Protein AF-A0A090WR82-F1 (afdb_monomer)

InterPro domains:
  IPR010496 3-keto-alpha-glucoside-1,2-lyase/3-keto-2-hydroxy-glucal hydratase domain [PF06439] (1-118)

Solvent-accessible surface area (backbone atoms only — not comparable to full-atom values): 6792 Å² total; per-residue (Å²): 89,77,51,76,49,74,52,59,90,82,40,77,52,66,51,55,52,93,82,31,40,35,36,28,39,34,67,40,53,93,48,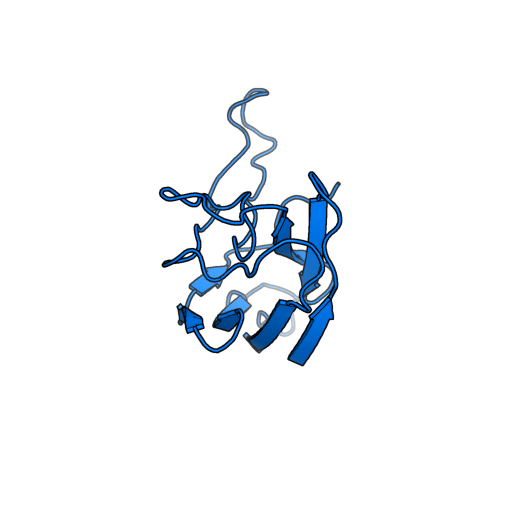83,85,60,42,21,81,24,46,59,0,33,38,34,27,70,43,86,90,44,59,94,92,61,25,68,42,85,46,40,46,27,77,53,73,54,61,63,60,79,80,43,79,40,39,39,43,40,45,73,45,75,57,40,60,50,98,86,67,50,79,77,41,61,25,28,40,49,31,32,25,33,64,89,39,76,30,44,61,68,42,72,38,91,63,60,25,63,78,136

Secondary structure (DSSP, 8-state):
-EEEEE--TT-EEEEEETTTEEEEEE--TT-SS--TTSTTPBPPEE-TTSPTTS-EE--B--SS--PPPTTSEEEEEEEEEPPEE-TTS-EEE-EEEEEEEETTEEEEEEEEE-SPPPP-

Sequence (120 aa):
MHIEFLLPKGSNSGIYFQSRYEIQIFDSYGKDDVAYSDCGGIYQRWDESKPKGEKGYEGISPRVNATLPLGEWQTYDVIFRAPKFDQNGNKIKNAMFEKVVLNGQIIHENKEVTGATREG

Structure (mmCIF, N/CA/C/O backbone):
data_AF-A0A090WR82-F1
#
_entry.id   AF-A0A090WR82-F1
#
loop_
_atom_site.group_PDB
_atom_site.id
_atom_site.type_symbol
_atom_site.label_atom_id
_atom_site.label_alt_id
_atom_site.label_comp_id
_atom_site.label_asym_id
_atom_site.label_entity_id
_atom_site.label_seq_id
_atom_site.pdbx_PDB_ins_code
_atom_site.Cartn_x
_atom_site.Cartn_y
_atom_site.Cartn_z
_atom_site.occupancy
_atom_site.B_iso_or_equiv
_atom_site.auth_seq_id
_atom_site.auth_comp_id
_atom_site.auth_asym_id
_atom_site.auth_atom_id
_atom_site.pdbx_PDB_model_num
ATOM 1 N N . MET A 1 1 ? -12.878 -0.970 -6.400 1.00 94.56 1 MET A N 1
ATOM 2 C CA . MET A 1 1 ? -12.421 0.337 -6.915 1.00 94.56 1 MET A CA 1
ATOM 3 C C . MET A 1 1 ? -11.350 0.069 -7.946 1.00 94.56 1 MET A C 1
ATOM 5 O O . MET A 1 1 ? -10.510 -0.778 -7.673 1.00 94.56 1 MET A O 1
ATOM 9 N N . HIS A 1 2 ? -11.421 0.742 -9.090 1.00 97.94 2 HIS A N 1
ATOM 10 C CA . HIS A 1 2 ? -10.416 0.671 -10.146 1.00 97.94 2 HIS A CA 1
ATOM 11 C C . HIS A 1 2 ? -9.727 2.036 -10.249 1.00 97.94 2 HIS A C 1
ATOM 13 O O . HIS A 1 2 ? -10.425 3.052 -10.223 1.00 97.94 2 HIS A O 1
ATOM 19 N N . ILE A 1 3 ? -8.395 2.062 -10.300 1.00 97.75 3 ILE A N 1
ATOM 20 C CA . ILE A 1 3 ? -7.592 3.285 -10.441 1.00 97.75 3 ILE A CA 1
ATOM 21 C C . ILE A 1 3 ? -6.535 3.063 -11.515 1.00 97.75 3 ILE A C 1
ATOM 23 O O . ILE A 1 3 ? -5.848 2.045 -11.487 1.00 97.75 3 ILE A O 1
ATOM 27 N N . GLU A 1 4 ? -6.343 4.058 -12.374 1.00 97.56 4 GLU A N 1
ATOM 28 C CA . GLU A 1 4 ? -5.214 4.127 -13.298 1.00 97.56 4 GLU A CA 1
ATOM 29 C C . GLU A 1 4 ? -4.341 5.337 -12.960 1.00 97.56 4 GLU A C 1
ATOM 31 O O . GLU A 1 4 ? -4.852 6.409 -12.624 1.00 97.56 4 GLU A O 1
ATOM 36 N N . PHE A 1 5 ? -3.021 5.172 -13.018 1.00 96.12 5 PHE A N 1
ATOM 37 C CA . PHE A 1 5 ? -2.075 6.247 -12.726 1.00 96.12 5 PHE A CA 1
ATOM 38 C C . PHE A 1 5 ? -0.784 6.119 -13.536 1.00 96.12 5 PHE A C 1
ATOM 40 O O . PHE A 1 5 ? -0.391 5.036 -13.960 1.00 96.12 5 PHE A O 1
ATOM 47 N N . LEU A 1 6 ? -0.111 7.251 -13.728 1.00 94.50 6 LEU A N 1
ATOM 48 C CA . LEU A 1 6 ? 1.191 7.354 -14.382 1.00 94.50 6 LEU A CA 1
ATOM 49 C C . LEU A 1 6 ? 2.238 7.801 -13.363 1.00 94.50 6 LEU A C 1
ATOM 51 O O . LEU A 1 6 ? 1.999 8.722 -12.582 1.00 94.50 6 LEU A O 1
ATOM 55 N N . LEU A 1 7 ? 3.405 7.162 -13.397 1.00 89.56 7 LEU A N 1
ATOM 56 C CA . LEU A 1 7 ? 4.521 7.435 -12.494 1.00 89.56 7 LEU A CA 1
ATOM 57 C C . LEU A 1 7 ? 5.687 8.107 -13.239 1.00 89.56 7 LEU A C 1
ATOM 59 O O . LEU A 1 7 ? 6.318 7.471 -14.088 1.00 89.56 7 LEU A O 1
ATOM 63 N N . PRO A 1 8 ? 6.026 9.368 -12.915 1.00 87.31 8 PRO A N 1
ATOM 64 C CA . PRO A 1 8 ? 7.343 9.932 -13.199 1.00 87.31 8 PRO A CA 1
ATOM 65 C C . PRO A 1 8 ? 8.431 9.301 -12.314 1.00 87.31 8 PRO A C 1
ATOM 67 O O . PRO A 1 8 ? 8.150 8.838 -11.205 1.00 87.31 8 PRO A O 1
ATOM 70 N N . LYS A 1 9 ? 9.691 9.362 -12.762 1.00 89.19 9 LYS A N 1
ATOM 71 C CA . LYS A 1 9 ? 10.851 8.831 -12.025 1.00 89.19 9 LYS A CA 1
ATOM 72 C C . LYS A 1 9 ? 10.940 9.397 -10.602 1.00 89.19 9 LYS A C 1
ATOM 74 O O . LYS A 1 9 ? 10.922 10.613 -10.427 1.00 89.19 9 LYS A O 1
ATOM 79 N N . GLY A 1 10 ? 11.111 8.521 -9.612 1.00 86.62 10 GLY A N 1
ATOM 80 C CA . GLY A 1 10 ? 11.292 8.885 -8.202 1.00 86.62 10 GLY A CA 1
ATOM 81 C C . GLY A 1 10 ? 10.056 9.469 -7.510 1.00 86.62 10 GLY A C 1
ATOM 82 O O . GLY A 1 10 ? 10.193 10.095 -6.460 1.00 86.62 10 GLY A O 1
ATOM 83 N N . SER A 1 11 ? 8.864 9.304 -8.088 1.00 90.31 11 SER A N 1
ATOM 84 C CA . SER A 1 11 ? 7.624 9.828 -7.503 1.00 90.31 11 SER A CA 1
ATOM 85 C C . SER A 1 11 ? 7.151 9.000 -6.305 1.00 90.31 11 SER A C 1
ATOM 87 O O . SER A 1 11 ? 7.360 7.789 -6.248 1.00 90.31 11 SER A O 1
ATOM 89 N N . ASN A 1 12 ? 6.466 9.668 -5.375 1.00 93.81 12 ASN A N 1
ATOM 90 C CA . ASN A 1 12 ? 5.801 9.076 -4.216 1.00 93.81 12 ASN A CA 1
ATOM 91 C C . ASN A 1 12 ? 4.390 9.668 -4.088 1.00 93.81 12 ASN A C 1
ATOM 93 O O . ASN A 1 12 ? 4.210 10.880 -4.225 1.00 93.81 12 ASN A O 1
ATOM 97 N N . SER A 1 13 ? 3.398 8.818 -3.855 1.00 95.12 13 SER A N 1
ATOM 98 C CA . SER A 1 13 ? 2.016 9.194 -3.577 1.00 95.12 13 SER A CA 1
ATOM 99 C C . SER A 1 13 ? 1.300 8.045 -2.858 1.00 95.12 13 SER A C 1
ATOM 101 O O . SER A 1 13 ? 1.887 7.011 -2.571 1.00 95.12 13 SER A O 1
ATOM 103 N N . GLY A 1 14 ? 0.003 8.172 -2.608 1.00 95.62 14 GLY A N 1
ATOM 104 C CA . GLY A 1 14 ? -0.765 7.112 -1.970 1.00 95.62 14 GLY A CA 1
ATOM 105 C C . GLY A 1 14 ? -2.254 7.244 -2.233 1.00 95.62 14 GLY A C 1
ATOM 106 O O . GLY A 1 14 ? -2.783 8.342 -2.413 1.00 95.62 14 GLY A O 1
ATOM 107 N N . ILE A 1 15 ? -2.943 6.107 -2.250 1.00 96.19 15 ILE A N 1
ATOM 108 C CA . ILE A 1 15 ? -4.402 6.045 -2.338 1.00 96.19 15 ILE A CA 1
ATOM 109 C C . ILE A 1 15 ? -4.943 5.729 -0.951 1.00 96.19 15 ILE A C 1
ATOM 111 O O . ILE A 1 15 ? -4.743 4.628 -0.438 1.00 96.19 15 ILE A O 1
ATOM 115 N N . TYR A 1 16 ? -5.671 6.680 -0.368 1.00 96.62 16 TYR A N 1
ATOM 116 C CA . TYR A 1 16 ? -6.271 6.525 0.952 1.00 96.62 16 TYR A CA 1
ATOM 117 C C . TYR A 1 16 ? -7.720 6.051 0.857 1.00 96.62 16 TYR A C 1
ATOM 119 O O . TYR A 1 16 ? -8.612 6.760 0.389 1.00 96.62 16 TYR A O 1
ATOM 127 N N . PHE A 1 17 ? -7.984 4.864 1.388 1.00 96.19 17 PHE A N 1
ATOM 128 C CA . PHE A 1 17 ? -9.333 4.338 1.542 1.00 96.19 17 PHE A CA 1
ATOM 129 C C . PHE A 1 17 ? -9.941 4.913 2.818 1.00 96.19 17 PHE A C 1
ATOM 131 O O . PHE A 1 17 ? -9.347 4.823 3.894 1.00 96.19 17 PHE A O 1
ATOM 138 N N . GLN A 1 18 ? -11.115 5.538 2.688 1.00 95.12 18 GLN A N 1
ATOM 139 C CA . GLN A 1 18 ? -11.795 6.256 3.776 1.00 95.12 18 GLN A 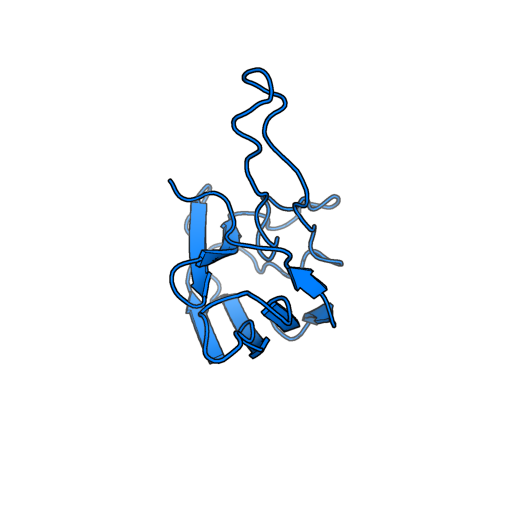CA 1
ATOM 140 C C . GLN A 1 18 ? -10.902 7.292 4.482 1.00 95.12 18 GLN A C 1
ATOM 142 O O . GLN A 1 18 ? -11.036 7.487 5.689 1.00 95.12 18 GLN A O 1
ATOM 147 N N . SER A 1 19 ? -9.973 7.909 3.742 1.00 93.69 19 SER A N 1
ATOM 148 C CA . SER A 1 19 ? -8.974 8.852 4.269 1.00 93.69 19 SER A CA 1
ATOM 149 C C . SER A 1 19 ? -8.110 8.283 5.398 1.00 93.69 19 SER A C 1
ATOM 151 O O . SER A 1 19 ? -7.645 9.040 6.233 1.00 93.69 19 SER A O 1
ATOM 153 N N . ARG A 1 20 ? -7.956 6.954 5.479 1.00 94.31 20 ARG A N 1
ATOM 154 C CA . ARG A 1 20 ? -7.320 6.289 6.628 1.00 94.31 20 ARG A CA 1
ATOM 155 C C . ARG A 1 20 ? -6.363 5.176 6.261 1.00 94.31 20 ARG A C 1
ATOM 157 O O . ARG A 1 20 ? -5.460 4.914 7.035 1.00 94.31 20 ARG A O 1
ATOM 164 N N . TYR A 1 21 ? -6.597 4.454 5.170 1.00 96.38 21 TYR A N 1
ATOM 165 C CA . TYR A 1 21 ? -5.820 3.257 4.847 1.00 96.38 21 TYR A CA 1
ATOM 166 C C . TYR A 1 21 ? -5.110 3.448 3.517 1.00 96.38 21 TYR A C 1
ATOM 168 O O . TYR A 1 21 ? -5.762 3.446 2.475 1.00 96.38 21 TYR A O 1
ATOM 176 N N . GLU A 1 22 ? -3.800 3.642 3.561 1.00 97.62 22 GLU A N 1
ATOM 177 C CA . GLU A 1 22 ? -2.987 3.934 2.385 1.00 97.62 22 GLU A CA 1
ATOM 178 C C . GLU A 1 22 ? -2.511 2.663 1.677 1.00 97.62 22 GLU A C 1
ATOM 180 O O . GLU A 1 22 ? -1.889 1.791 2.291 1.00 97.62 22 GLU A O 1
ATOM 185 N N . ILE A 1 23 ? -2.749 2.605 0.365 1.00 97.75 23 ILE A N 1
ATOM 186 C CA . ILE A 1 23 ? -1.946 1.805 -0.565 1.00 97.75 23 ILE A CA 1
ATOM 187 C C . ILE A 1 23 ? -0.953 2.744 -1.246 1.00 97.75 23 ILE A C 1
ATOM 189 O O . ILE A 1 23 ? -1.347 3.742 -1.851 1.00 97.75 23 ILE A O 1
ATOM 193 N N . GLN A 1 24 ? 0.325 2.407 -1.147 1.00 97.81 24 GLN A N 1
ATOM 194 C CA . GLN A 1 24 ? 1.440 3.219 -1.608 1.00 97.81 24 GLN A CA 1
ATOM 195 C C . GLN A 1 24 ? 1.541 3.247 -3.143 1.00 97.81 24 GLN A C 1
ATOM 197 O O . GLN A 1 24 ? 1.335 2.239 -3.827 1.00 97.81 24 GLN A O 1
ATOM 202 N N . ILE A 1 25 ? 1.900 4.410 -3.684 1.00 96.94 25 ILE A N 1
ATOM 203 C CA . ILE A 1 25 ? 2.281 4.626 -5.080 1.00 96.94 25 ILE A CA 1
ATOM 204 C C . ILE A 1 25 ? 3.733 5.098 -5.070 1.00 96.94 25 ILE A C 1
ATOM 206 O O . ILE A 1 25 ? 4.031 6.208 -4.639 1.00 96.94 25 ILE A O 1
ATOM 210 N N . PHE A 1 26 ? 4.645 4.270 -5.571 1.00 96.56 26 PHE A N 1
ATOM 211 C CA . PHE A 1 26 ? 6.066 4.602 -5.591 1.00 96.56 26 PHE A CA 1
ATOM 212 C C . PHE A 1 26 ? 6.730 4.118 -6.878 1.00 96.56 26 PHE A C 1
ATOM 214 O O . PHE A 1 26 ? 6.284 3.145 -7.487 1.00 96.56 26 PHE A O 1
ATOM 221 N N . ASP A 1 27 ? 7.805 4.785 -7.292 1.00 94.38 27 ASP A N 1
ATOM 222 C CA . ASP A 1 27 ? 8.676 4.285 -8.357 1.00 94.38 27 ASP A CA 1
ATOM 223 C C . ASP A 1 27 ? 9.476 3.074 -7.856 1.00 94.38 27 ASP A C 1
ATOM 225 O O . ASP A 1 27 ? 10.564 3.199 -7.292 1.00 94.38 27 ASP A O 1
ATOM 229 N N . SER A 1 28 ? 8.882 1.892 -8.016 1.00 95.69 28 SER A N 1
ATOM 230 C CA . SER A 1 28 ? 9.449 0.618 -7.568 1.00 95.69 28 SER A CA 1
ATOM 231 C C . SER A 1 28 ? 9.823 -0.308 -8.727 1.00 95.69 28 SER A C 1
ATOM 233 O O . SER A 1 28 ? 10.142 -1.466 -8.474 1.00 95.69 28 SER A O 1
ATOM 235 N N . TYR A 1 29 ? 9.785 0.140 -9.988 1.00 94.81 29 TYR A N 1
ATOM 236 C CA . TYR A 1 29 ? 10.079 -0.729 -11.135 1.00 94.81 29 TYR A CA 1
ATOM 237 C C . TYR A 1 29 ? 11.479 -1.361 -11.038 1.00 94.81 29 TYR A C 1
ATOM 239 O O . TYR A 1 29 ? 12.463 -0.684 -10.746 1.00 94.81 29 TYR A O 1
ATOM 247 N N . GLY A 1 30 ? 11.568 -2.672 -11.292 1.00 92.50 30 GLY A N 1
ATOM 248 C CA . GLY A 1 30 ? 12.834 -3.418 -11.281 1.00 92.50 30 GLY A CA 1
ATOM 249 C C . GLY A 1 30 ? 13.427 -3.684 -9.892 1.00 92.50 30 GLY A C 1
ATOM 250 O O . GLY A 1 30 ? 14.568 -4.127 -9.801 1.00 92.50 30 GLY A O 1
ATOM 251 N N . LYS A 1 31 ? 12.686 -3.411 -8.812 1.00 94.69 31 LYS A N 1
ATOM 252 C CA . LYS A 1 31 ? 13.104 -3.742 -7.446 1.00 94.69 31 LYS A CA 1
ATOM 253 C C . LYS A 1 31 ? 12.768 -5.194 -7.101 1.00 94.69 31 LYS A C 1
ATOM 255 O O . LYS A 1 31 ? 11.603 -5.578 -7.202 1.00 94.69 31 LYS A O 1
ATOM 260 N N . ASP A 1 32 ? 13.755 -5.952 -6.636 1.00 90.75 32 ASP A N 1
ATOM 261 C CA . ASP A 1 32 ? 13.567 -7.357 -6.249 1.00 90.75 32 ASP A CA 1
ATOM 262 C C . ASP A 1 32 ? 12.849 -7.484 -4.894 1.00 90.75 32 ASP A C 1
ATOM 264 O O . ASP A 1 32 ? 11.782 -8.090 -4.798 1.00 90.75 32 ASP A O 1
ATOM 268 N N . ASP A 1 33 ? 13.391 -6.838 -3.857 1.00 93.75 33 ASP A N 1
ATOM 269 C CA . ASP A 1 33 ? 12.848 -6.886 -2.497 1.00 93.75 33 ASP A CA 1
ATOM 270 C C . ASP A 1 33 ? 11.951 -5.675 -2.212 1.00 93.75 33 ASP A C 1
ATOM 272 O O . ASP A 1 33 ? 12.414 -4.568 -1.914 1.00 93.75 33 ASP A O 1
ATOM 276 N N . VAL A 1 34 ? 10.640 -5.888 -2.302 1.00 96.75 34 VAL A N 1
ATOM 277 C CA . VAL A 1 34 ? 9.621 -4.862 -2.047 1.00 96.75 34 VAL A CA 1
ATOM 278 C C . VAL A 1 34 ? 9.209 -4.794 -0.576 1.00 96.75 34 VAL A C 1
ATOM 280 O O . VAL A 1 34 ? 8.987 -5.798 0.101 1.00 96.75 34 VAL A O 1
ATOM 283 N N . ALA A 1 35 ? 9.079 -3.568 -0.082 1.00 97.38 35 ALA A N 1
ATOM 284 C CA . ALA A 1 35 ? 8.672 -3.220 1.268 1.00 97.38 35 ALA A CA 1
ATOM 285 C C . ALA A 1 35 ? 7.262 -2.605 1.289 1.00 97.38 35 ALA A C 1
ATOM 287 O O . ALA A 1 35 ? 6.667 -2.295 0.259 1.00 97.38 35 ALA A O 1
ATOM 288 N N . TYR A 1 36 ? 6.730 -2.350 2.485 1.00 96.62 36 TYR A N 1
ATOM 289 C CA . TYR A 1 36 ? 5.467 -1.621 2.667 1.00 96.62 36 TYR A CA 1
ATOM 290 C C . TYR A 1 36 ? 5.495 -0.181 2.114 1.00 96.62 36 TYR A C 1
ATOM 292 O O . TYR A 1 36 ? 4.446 0.437 1.955 1.00 96.62 36 TYR A O 1
ATOM 300 N N . SER A 1 37 ? 6.688 0.374 1.882 1.00 96.12 37 SER A N 1
ATOM 301 C CA . SER A 1 37 ? 6.911 1.709 1.319 1.00 96.12 37 SER A CA 1
ATOM 302 C C . SER A 1 37 ? 7.071 1.709 -0.204 1.00 96.12 37 SER A C 1
ATOM 304 O O . SER A 1 37 ? 7.265 2.772 -0.783 1.00 96.12 37 SER A O 1
ATOM 306 N N . ASP A 1 38 ? 7.044 0.540 -0.843 1.00 97.44 38 ASP A N 1
ATOM 307 C CA . ASP A 1 38 ? 7.090 0.401 -2.298 1.00 97.44 38 ASP A CA 1
ATOM 308 C C . ASP A 1 38 ? 5.683 0.368 -2.899 1.00 97.44 38 ASP A C 1
ATOM 310 O O . ASP A 1 38 ? 4.690 0.226 -2.182 1.00 97.44 38 ASP A O 1
ATOM 314 N N . CYS A 1 39 ? 5.597 0.487 -4.225 1.00 97.62 39 CYS A N 1
ATOM 315 C CA . CYS A 1 39 ? 4.334 0.477 -4.951 1.00 97.62 39 CYS A CA 1
ATOM 316 C C . CYS A 1 39 ? 3.496 -0.752 -4.580 1.00 97.62 39 CYS A C 1
ATOM 318 O O . CYS A 1 39 ? 3.932 -1.897 -4.710 1.00 97.62 39 CYS A O 1
ATOM 320 N N . GLY A 1 40 ? 2.286 -0.504 -4.094 1.00 97.62 40 GLY A N 1
ATOM 321 C CA . GLY A 1 40 ? 1.346 -1.5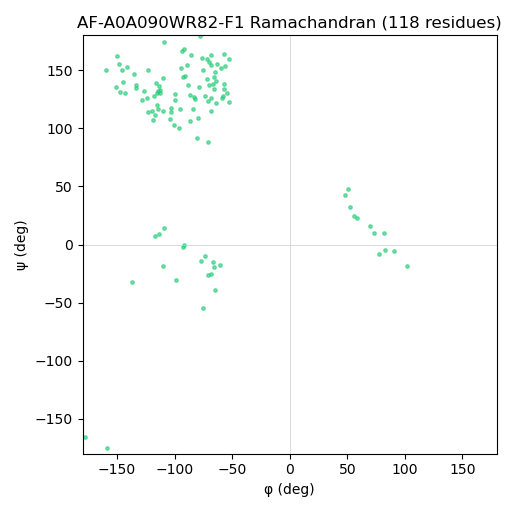38 -3.692 1.00 97.62 40 GLY A CA 1
ATOM 322 C C . GLY A 1 40 ? 1.465 -1.942 -2.231 1.00 97.62 40 GLY A C 1
ATOM 323 O O . GLY A 1 40 ? 0.631 -2.709 -1.762 1.00 97.62 40 GLY A O 1
ATOM 324 N N . GLY A 1 41 ? 2.446 -1.435 -1.484 1.00 98.06 41 GLY A N 1
ATOM 325 C CA . GLY A 1 41 ? 2.543 -1.643 -0.044 1.00 98.06 41 GLY A CA 1
ATOM 326 C C . GLY A 1 41 ? 1.370 -1.020 0.712 1.00 98.06 41 GLY A C 1
ATOM 327 O O . GLY A 1 41 ? 0.904 0.067 0.375 1.00 98.06 41 GLY A O 1
ATOM 328 N N . ILE A 1 42 ? 0.883 -1.713 1.743 1.00 97.94 42 ILE A N 1
ATOM 329 C CA . ILE A 1 42 ? -0.036 -1.113 2.716 1.00 97.94 42 ILE A CA 1
ATOM 330 C C . ILE A 1 42 ? 0.837 -0.400 3.743 1.00 97.94 42 ILE A C 1
ATOM 332 O O . ILE A 1 42 ? 1.637 -1.049 4.426 1.00 97.94 42 ILE A O 1
ATOM 336 N N . TYR A 1 43 ? 0.713 0.923 3.824 1.00 96.12 43 TYR A N 1
ATOM 337 C CA . TYR A 1 43 ? 1.666 1.730 4.577 1.00 96.12 43 TYR A CA 1
ATOM 338 C C . TYR A 1 43 ? 1.576 1.487 6.089 1.00 96.12 43 TYR A C 1
ATOM 340 O O . TYR A 1 43 ? 0.553 1.066 6.629 1.00 96.12 43 TYR A O 1
ATOM 348 N N . GLN A 1 44 ? 2.678 1.743 6.789 1.00 94.38 44 GLN A N 1
ATOM 349 C CA . GLN A 1 44 ? 2.777 1.485 8.223 1.00 94.38 44 GLN A CA 1
ATOM 350 C C . GLN A 1 44 ? 1.957 2.468 9.067 1.00 94.38 44 GLN A C 1
ATOM 352 O O . GLN A 1 44 ? 1.639 3.588 8.660 1.00 94.38 44 GLN A O 1
ATOM 357 N N . ARG A 1 45 ? 1.662 2.052 10.294 1.00 92.50 45 ARG A N 1
ATOM 358 C CA . ARG A 1 45 ? 1.037 2.858 11.346 1.00 92.50 45 ARG A CA 1
ATOM 359 C C . ARG A 1 45 ? 2.102 3.503 12.229 1.00 92.50 45 ARG A C 1
A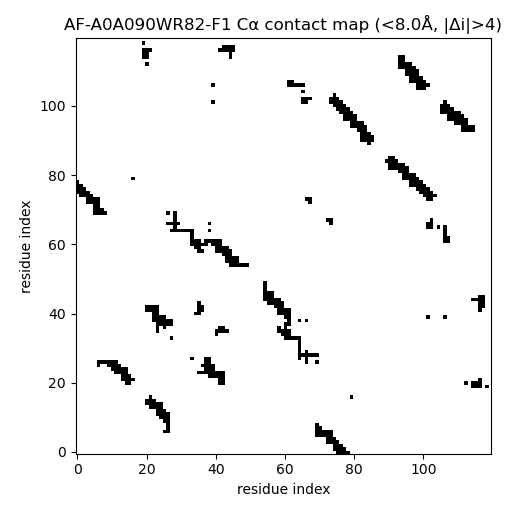TOM 361 O O . ARG A 1 45 ? 3.266 3.104 12.188 1.00 92.50 45 ARG A O 1
ATOM 368 N N . TRP A 1 46 ? 1.692 4.469 13.051 1.00 90.25 46 TRP A N 1
ATOM 369 C CA . TRP A 1 46 ? 2.545 5.098 14.060 1.00 90.25 46 TRP A CA 1
ATOM 370 C C . TRP A 1 46 ? 2.082 4.812 15.485 1.00 90.25 46 TRP A C 1
ATOM 372 O O . TRP A 1 46 ? 0.899 4.928 15.804 1.00 90.25 46 TRP A O 1
ATOM 382 N N . ASP A 1 47 ? 3.028 4.413 16.332 1.00 90.06 47 ASP A N 1
ATOM 383 C CA . ASP A 1 47 ? 2.876 4.356 17.781 1.00 90.06 47 ASP A CA 1
ATOM 384 C C . ASP A 1 47 ? 3.551 5.599 18.364 1.00 90.06 47 ASP A C 1
ATOM 386 O O . ASP A 1 47 ? 4.777 5.695 18.434 1.00 90.06 47 ASP A O 1
ATOM 390 N N . GLU A 1 48 ? 2.738 6.580 18.752 1.00 89.25 48 GLU A N 1
ATOM 391 C CA . GLU A 1 48 ? 3.222 7.851 19.299 1.00 89.25 48 GLU A CA 1
ATOM 392 C C . GLU A 1 48 ? 3.915 7.704 20.657 1.00 89.25 48 GLU A C 1
ATOM 394 O O . GLU A 1 48 ? 4.633 8.612 21.074 1.00 89.25 48 GLU A O 1
ATOM 399 N N . SER A 1 49 ? 3.747 6.563 21.334 1.00 92.25 49 SER A N 1
ATOM 400 C CA . SER A 1 49 ? 4.444 6.277 22.589 1.00 92.25 49 SER A CA 1
ATOM 401 C C . SER A 1 49 ? 5.907 5.865 22.385 1.00 92.25 49 SER A C 1
ATOM 403 O O . SER A 1 49 ? 6.681 5.853 23.345 1.00 92.25 49 SER A O 1
ATOM 405 N N . LYS A 1 50 ? 6.311 5.531 21.151 1.00 91.75 50 LYS A N 1
ATOM 406 C CA . LYS A 1 50 ? 7.664 5.057 20.834 1.00 91.75 50 LYS A CA 1
ATOM 407 C C . LYS A 1 50 ? 8.628 6.201 20.500 1.00 91.75 50 LYS A C 1
ATOM 409 O O . LYS A 1 50 ? 8.209 7.251 19.996 1.00 91.75 50 LYS A O 1
ATOM 414 N N . PRO A 1 51 ? 9.944 5.998 20.705 1.00 91.19 51 PRO A N 1
ATOM 415 C CA . PRO A 1 51 ? 10.967 6.936 20.261 1.00 91.19 51 PRO A CA 1
ATOM 416 C C . PRO A 1 51 ? 10.900 7.229 18.758 1.00 91.19 51 PRO A C 1
ATOM 418 O O . PRO A 1 51 ? 10.468 6.412 17.939 1.00 91.19 51 PRO A O 1
ATOM 421 N N . LYS A 1 52 ? 11.382 8.413 18.369 1.00 87.25 52 LYS A N 1
ATOM 422 C CA . LYS A 1 52 ? 11.534 8.779 16.956 1.00 87.25 52 LYS A CA 1
ATOM 423 C C . LYS A 1 52 ? 12.457 7.766 16.266 1.00 87.25 52 LYS A C 1
ATOM 425 O O . LYS A 1 52 ? 13.576 7.559 16.712 1.00 87.25 52 LYS A O 1
ATOM 430 N N . GLY A 1 53 ? 11.985 7.181 15.166 1.00 86.25 53 GLY A N 1
ATOM 431 C CA . GLY A 1 53 ? 12.677 6.104 14.445 1.00 86.25 53 GLY A CA 1
ATOM 432 C C . GLY A 1 53 ? 12.111 4.708 14.724 1.00 86.25 53 GLY A C 1
ATOM 433 O O . GLY A 1 53 ? 12.274 3.828 13.892 1.00 86.25 53 GLY A O 1
ATOM 434 N N . GLU A 1 54 ? 11.358 4.535 15.814 1.00 89.75 54 GLU A N 1
ATOM 435 C CA . GLU A 1 54 ? 10.762 3.250 16.226 1.00 89.75 54 GLU A CA 1
ATOM 436 C C . GLU A 1 54 ? 9.225 3.280 16.243 1.00 89.75 54 GLU A C 1
ATOM 438 O O . GLU A 1 54 ? 8.572 2.340 16.684 1.00 89.75 54 GLU A O 1
ATOM 443 N N . LYS A 1 55 ? 8.624 4.373 15.760 1.00 91.94 55 LYS A N 1
ATOM 444 C CA . LYS A 1 55 ? 7.164 4.548 15.736 1.00 91.94 55 LYS A CA 1
ATOM 445 C C . LYS A 1 55 ? 6.458 3.650 14.725 1.00 91.94 55 LYS A C 1
ATOM 447 O O . LYS A 1 55 ? 5.270 3.403 14.877 1.00 91.94 55 LYS A O 1
ATOM 452 N N . GLY A 1 56 ? 7.150 3.247 13.663 1.00 92.00 56 GLY A N 1
ATOM 453 C CA . GLY A 1 56 ? 6.570 2.515 12.541 1.00 92.00 56 GLY A CA 1
ATOM 454 C C . GLY A 1 56 ? 6.252 1.064 12.887 1.00 92.00 56 GLY A C 1
ATOM 455 O O . GLY A 1 56 ? 7.133 0.346 13.351 1.00 92.00 56 GLY A O 1
ATOM 456 N N . TYR A 1 57 ? 5.020 0.620 12.640 1.00 93.06 57 TYR A N 1
ATOM 457 C CA . TYR A 1 57 ? 4.643 -0.789 12.791 1.00 93.06 57 TYR A CA 1
ATOM 458 C C . TYR A 1 57 ? 3.526 -1.203 11.824 1.00 93.06 57 TYR A C 1
ATOM 460 O O . TYR A 1 57 ? 2.828 -0.358 11.261 1.00 93.06 57 TYR A O 1
ATOM 468 N N . GLU A 1 58 ? 3.362 -2.516 11.628 1.00 94.12 58 GLU A N 1
ATOM 469 C CA . GLU A 1 58 ? 2.282 -3.122 10.824 1.00 94.12 58 GLU A CA 1
ATOM 470 C C . GLU A 1 58 ? 2.204 -2.676 9.348 1.00 94.12 58 GLU A C 1
ATOM 472 O O . GLU A 1 58 ? 1.166 -2.822 8.707 1.00 94.12 58 GLU A O 1
ATOM 477 N N . GLY A 1 59 ? 3.303 -2.182 8.768 1.00 96.38 59 GLY A N 1
ATOM 478 C CA . GLY A 1 59 ? 3.405 -2.044 7.313 1.00 96.38 59 GLY A CA 1
ATOM 479 C C . GLY A 1 59 ? 3.425 -3.417 6.634 1.00 96.38 59 GLY A C 1
ATOM 480 O O . GLY A 1 59 ? 4.096 -4.333 7.113 1.00 96.38 59 GLY A O 1
ATOM 481 N N . ILE A 1 60 ? 2.713 -3.567 5.514 1.00 97.69 60 ILE A N 1
ATOM 482 C CA . ILE A 1 60 ? 2.602 -4.844 4.793 1.00 97.69 60 ILE A CA 1
ATOM 483 C C . ILE A 1 60 ? 3.156 -4.689 3.377 1.00 97.69 60 ILE A C 1
ATOM 485 O O . ILE A 1 60 ? 2.588 -3.975 2.548 1.00 97.69 60 ILE A O 1
ATOM 489 N N . SER A 1 61 ? 4.248 -5.396 3.090 1.00 97.94 61 SER A N 1
ATOM 490 C CA . SER A 1 61 ? 4.835 -5.467 1.749 1.00 97.94 61 SER A CA 1
ATOM 491 C C . SER A 1 61 ? 3.910 -6.183 0.758 1.00 97.94 61 SER A C 1
ATOM 493 O O . SER A 1 61 ? 3.245 -7.154 1.143 1.00 97.94 61 SER A O 1
ATOM 495 N N . PRO A 1 62 ? 3.869 -5.760 -0.518 1.00 97.75 62 PRO A N 1
ATOM 496 C CA . PRO A 1 62 ? 3.207 -6.533 -1.561 1.00 97.75 62 PRO A CA 1
ATOM 497 C C . PRO A 1 62 ? 3.940 -7.866 -1.762 1.00 97.75 62 PRO A C 1
ATOM 499 O O . PRO A 1 62 ? 5.152 -7.955 -1.579 1.00 97.75 62 PRO A O 1
ATOM 502 N N . ARG A 1 63 ? 3.210 -8.925 -2.133 1.00 96.94 63 ARG A N 1
ATOM 503 C CA . ARG A 1 63 ? 3.813 -10.266 -2.288 1.00 96.94 63 ARG A CA 1
ATOM 504 C C . ARG A 1 63 ? 4.790 -10.374 -3.465 1.00 96.94 63 ARG A C 1
ATOM 506 O O . ARG A 1 63 ? 5.63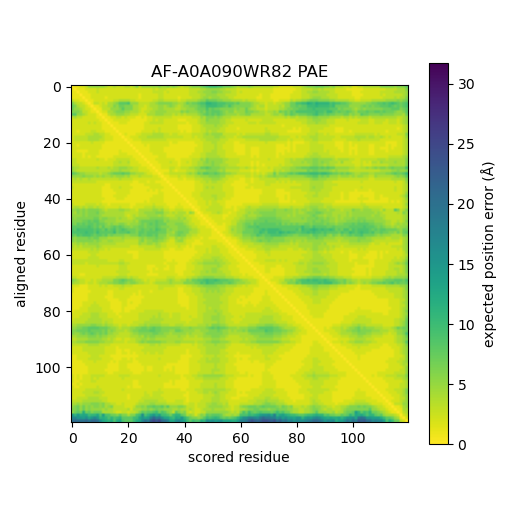2 -11.261 -3.473 1.00 96.94 63 ARG A O 1
ATOM 513 N N . VAL A 1 64 ? 4.608 -9.527 -4.474 1.00 96.44 64 VAL A N 1
ATOM 514 C CA . VAL A 1 64 ? 5.422 -9.439 -5.688 1.00 96.44 64 VAL A CA 1
ATOM 515 C C . VAL A 1 64 ? 5.487 -7.984 -6.122 1.00 96.44 64 VAL A C 1
ATOM 517 O O . VAL A 1 64 ? 4.537 -7.225 -5.907 1.00 96.44 64 VAL A O 1
ATOM 520 N N . ASN A 1 65 ? 6.583 -7.607 -6.771 1.00 97.56 65 ASN A N 1
ATOM 521 C CA . ASN A 1 65 ? 6.655 -6.351 -7.492 1.00 97.56 65 ASN A CA 1
ATOM 522 C C . ASN A 1 65 ? 5.966 -6.495 -8.852 1.00 97.56 65 ASN A C 1
ATOM 524 O O . ASN A 1 65 ? 6.476 -7.171 -9.743 1.00 97.56 65 ASN A O 1
ATOM 528 N N . ALA A 1 66 ? 4.807 -5.863 -9.005 1.00 97.31 66 ALA A N 1
ATOM 529 C CA . ALA A 1 66 ? 4.056 -5.858 -10.258 1.00 97.31 66 ALA A CA 1
ATOM 530 C C . ALA A 1 66 ? 4.082 -4.490 -10.960 1.00 97.31 66 ALA A C 1
ATOM 532 O O . ALA A 1 66 ? 3.281 -4.255 -11.859 1.00 97.31 66 ALA A O 1
ATOM 533 N N . THR A 1 67 ? 4.969 -3.581 -10.548 1.00 97.06 67 THR A N 1
ATOM 534 C CA . THR A 1 67 ? 5.098 -2.240 -11.140 1.00 97.06 67 THR A CA 1
ATOM 535 C C . THR A 1 67 ? 5.590 -2.354 -12.582 1.00 97.06 67 THR A C 1
ATOM 537 O O . THR A 1 67 ? 6.535 -3.095 -12.847 1.00 97.06 67 THR A O 1
ATOM 540 N N . LEU A 1 68 ? 4.971 -1.623 -13.509 1.00 96.75 68 LEU A N 1
ATOM 541 C CA . LEU A 1 68 ? 5.424 -1.516 -14.903 1.00 96.75 68 LEU A CA 1
ATOM 542 C C . LEU A 1 68 ? 6.487 -0.411 -15.067 1.00 96.75 68 LEU A C 1
ATOM 544 O O . LEU A 1 68 ? 6.604 0.436 -14.175 1.00 96.75 68 LEU A O 1
ATOM 548 N N . PRO A 1 69 ? 7.255 -0.390 -16.174 1.00 94.88 69 PRO A N 1
ATOM 549 C CA . PRO A 1 69 ? 8.228 0.663 -16.456 1.00 94.88 69 PRO A CA 1
ATOM 550 C C . PRO A 1 69 ? 7.660 2.090 -16.386 1.00 94.88 69 PRO A C 1
ATOM 552 O O . PRO A 1 69 ? 6.461 2.334 -16.528 1.00 94.88 69 PRO A O 1
ATOM 555 N N . LEU A 1 70 ? 8.557 3.065 -16.218 1.00 89.94 70 LEU A N 1
ATOM 556 C CA . LEU A 1 70 ? 8.204 4.486 -16.249 1.00 89.94 70 LEU A CA 1
ATOM 557 C C . LEU A 1 70 ? 7.525 4.871 -17.568 1.00 89.94 70 LEU A C 1
ATOM 559 O O . LEU A 1 70 ? 7.980 4.494 -18.646 1.00 89.94 70 LEU A O 1
ATOM 563 N N . GLY A 1 71 ? 6.476 5.690 -17.475 1.00 88.00 71 GLY A N 1
ATOM 564 C CA . GLY A 1 71 ? 5.691 6.120 -18.634 1.00 88.00 71 GLY A CA 1
ATOM 565 C C . GLY A 1 71 ? 4.613 5.126 -19.076 1.00 88.00 71 GLY A C 1
ATOM 566 O O . GLY A 1 71 ? 3.820 5.468 -19.951 1.00 88.00 71 GLY A O 1
ATOM 567 N N . GLU A 1 72 ? 4.531 3.946 -18.454 1.00 94.94 72 GLU A N 1
ATOM 568 C CA . GLU A 1 72 ? 3.399 3.037 -18.620 1.00 94.94 72 GLU A CA 1
ATOM 569 C C . GLU A 1 72 ? 2.316 3.303 -17.570 1.00 94.94 72 GLU A C 1
ATOM 571 O O . GLU A 1 72 ? 2.595 3.656 -16.417 1.00 94.94 72 GLU A O 1
ATOM 576 N N . TRP A 1 73 ? 1.061 3.133 -17.988 1.00 97.00 73 TRP A N 1
ATOM 577 C CA . TRP A 1 73 ? -0.084 3.213 -17.092 1.00 97.00 73 TRP A CA 1
ATOM 578 C C . TRP A 1 73 ? -0.074 2.038 -16.122 1.00 97.00 73 TRP A C 1
ATOM 580 O O . TRP A 1 73 ? -0.044 0.876 -16.520 1.00 97.00 73 TRP A O 1
ATOM 590 N N . GLN A 1 74 ? -0.130 2.364 -14.839 1.00 97.94 74 GLN A N 1
ATOM 591 C CA . GLN A 1 74 ? -0.299 1.416 -13.753 1.00 97.94 74 GLN A CA 1
ATOM 592 C C . GLN A 1 74 ? -1.788 1.297 -13.437 1.00 97.94 74 GLN A C 1
ATOM 594 O O . GLN A 1 74 ? -2.511 2.294 -13.466 1.00 97.94 74 GLN A O 1
ATOM 599 N N . THR A 1 75 ? -2.235 0.099 -13.078 1.00 98.44 75 THR A N 1
ATOM 600 C CA . THR A 1 75 ? -3.635 -0.184 -12.747 1.00 98.44 75 THR A CA 1
ATOM 601 C C . THR A 1 75 ? -3.744 -0.842 -11.379 1.00 98.44 75 THR A C 1
ATOM 603 O O . THR A 1 75 ? -3.034 -1.805 -11.084 1.00 98.44 75 THR A O 1
ATOM 606 N N . TYR A 1 76 ? -4.652 -0.337 -10.546 1.00 98.62 76 TYR A N 1
ATOM 607 C CA . TYR A 1 76 ? -5.071 -0.984 -9.309 1.00 98.62 76 TYR A CA 1
ATOM 608 C C . TYR A 1 76 ? -6.521 -1.436 -9.392 1.00 98.62 76 TYR A C 1
ATOM 610 O O . TYR A 1 76 ? -7.412 -0.618 -9.619 1.00 98.62 76 TYR A O 1
ATOM 618 N N . ASP A 1 77 ? -6.769 -2.694 -9.036 1.00 98.69 77 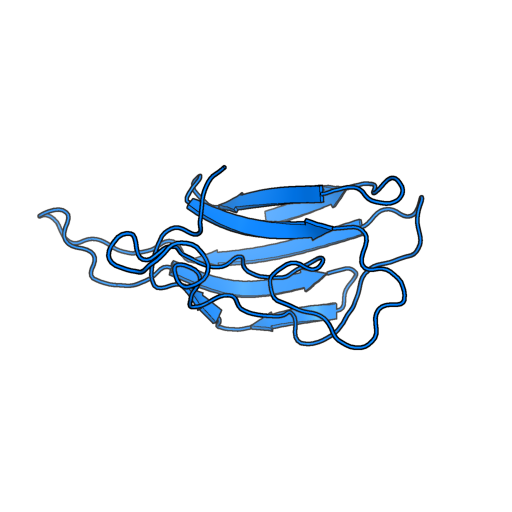ASP A N 1
ATOM 619 C CA . ASP A 1 77 ? -8.100 -3.187 -8.692 1.00 98.69 77 ASP A CA 1
ATOM 620 C C . ASP A 1 77 ? -8.142 -3.587 -7.222 1.00 98.69 77 ASP A C 1
ATOM 622 O O . ASP A 1 77 ? -7.445 -4.504 -6.778 1.00 98.69 77 ASP A O 1
ATOM 626 N N . VAL A 1 78 ? -8.979 -2.891 -6.453 1.00 98.69 78 VAL A N 1
ATOM 627 C CA . VAL A 1 78 ? -9.049 -3.053 -4.998 1.00 98.69 78 VAL A CA 1
ATOM 628 C C . VAL A 1 78 ? -10.452 -3.409 -4.535 1.00 98.69 78 VAL A C 1
ATOM 630 O O . VAL A 1 78 ? -11.417 -2.677 -4.786 1.00 98.69 78 VAL A O 1
ATOM 633 N N . ILE A 1 79 ? -10.542 -4.510 -3.792 1.00 98.56 79 ILE A N 1
ATOM 634 C CA . ILE A 1 79 ? -11.704 -4.907 -3.001 1.00 98.56 79 ILE A CA 1
ATOM 635 C C . ILE A 1 79 ? -11.379 -4.603 -1.540 1.00 98.56 79 ILE A C 1
ATOM 637 O O . ILE A 1 79 ? -10.537 -5.257 -0.920 1.00 98.56 79 ILE A O 1
ATOM 641 N N . PHE A 1 80 ? -12.034 -3.574 -1.009 1.00 98.44 80 PHE A N 1
ATOM 642 C CA . PHE A 1 80 ? -11.835 -3.090 0.350 1.00 98.44 80 PHE A CA 1
ATOM 643 C C . PHE A 1 80 ? -13.123 -3.232 1.156 1.00 98.44 80 PHE A C 1
ATOM 645 O O . PHE A 1 80 ? -14.179 -2.733 0.762 1.00 98.44 80 PHE A O 1
ATOM 652 N N . ARG A 1 81 ? -13.013 -3.865 2.322 1.00 98.31 81 ARG A N 1
ATOM 653 C CA . ARG A 1 81 ? -14.074 -3.963 3.317 1.00 98.31 81 ARG A CA 1
ATOM 654 C C . ARG A 1 81 ? -13.799 -2.984 4.449 1.00 98.31 81 ARG A C 1
ATOM 656 O O . ARG A 1 81 ? -12.818 -3.123 5.177 1.00 98.31 81 ARG A O 1
ATOM 663 N N . ALA A 1 82 ? -14.710 -2.030 4.616 1.00 97.38 82 ALA A N 1
ATOM 664 C CA . ALA A 1 82 ? -14.674 -1.040 5.685 1.00 97.38 82 ALA A CA 1
ATOM 665 C C . ALA A 1 82 ? -14.701 -1.686 7.091 1.00 97.38 82 ALA A C 1
ATOM 667 O O . ALA A 1 82 ? -15.285 -2.766 7.264 1.00 97.38 82 ALA A O 1
ATOM 668 N N . PRO A 1 83 ? -14.115 -1.023 8.108 1.00 97.25 83 PRO A N 1
ATOM 669 C CA . PRO A 1 83 ? -14.260 -1.444 9.498 1.00 97.25 83 PRO A CA 1
ATOM 670 C C . PRO A 1 83 ? -15.730 -1.362 9.936 1.00 97.25 83 PRO A C 1
ATOM 672 O O . PRO A 1 83 ? -16.516 -0.584 9.391 1.00 97.25 83 PRO A O 1
ATOM 675 N N . LYS A 1 84 ? -16.110 -2.158 10.940 1.00 97.50 84 LYS A N 1
ATOM 676 C CA . LYS A 1 84 ? -17.457 -2.113 11.533 1.00 97.50 84 LYS A CA 1
ATOM 677 C C . LYS A 1 84 ? -17.404 -1.545 12.940 1.00 97.50 84 LYS A C 1
ATOM 679 O O . LYS A 1 84 ? -16.491 -1.873 13.699 1.00 97.50 84 LYS A O 1
ATOM 684 N N . PHE A 1 85 ? -18.426 -0.773 13.284 1.00 96.94 85 PHE A N 1
ATOM 685 C CA . PHE A 1 85 ? -18.626 -0.182 14.601 1.00 96.94 85 PHE A CA 1
ATOM 686 C C . PHE A 1 85 ? -19.989 -0.601 15.160 1.00 96.94 85 PHE A C 1
ATOM 688 O O . PHE A 1 85 ? -20.910 -0.878 14.387 1.00 96.94 85 PHE A O 1
ATOM 695 N N . ASP A 1 86 ? -20.098 -0.702 16.482 1.00 97.44 86 ASP A N 1
ATOM 696 C CA . ASP A 1 86 ? -21.378 -0.878 17.168 1.00 97.44 86 ASP A CA 1
ATOM 697 C C . ASP A 1 86 ? -22.154 0.453 17.262 1.00 97.44 86 ASP A C 1
ATOM 699 O O . ASP A 1 86 ? -21.698 1.503 16.804 1.00 97.44 86 ASP A O 1
ATOM 703 N N . GLN A 1 87 ? -23.345 0.416 17.864 1.00 97.31 87 GLN A N 1
ATOM 704 C CA . GLN A 1 87 ? -24.197 1.600 18.044 1.00 97.31 87 GLN A CA 1
ATOM 705 C C . GLN A 1 87 ? -23.594 2.654 18.986 1.00 97.31 87 GLN A C 1
ATOM 707 O O . GLN A 1 87 ? -23.998 3.812 18.938 1.00 97.31 87 GLN A O 1
ATOM 712 N N . ASN A 1 88 ? -22.623 2.269 19.817 1.00 96.88 88 ASN A N 1
ATOM 713 C CA . ASN A 1 88 ? -21.929 3.152 20.751 1.00 96.88 88 ASN A CA 1
ATOM 714 C C . ASN A 1 88 ? -20.661 3.766 20.130 1.00 96.88 88 ASN A C 1
ATOM 716 O O . ASN A 1 88 ? -19.959 4.526 20.792 1.00 96.88 88 ASN A O 1
ATOM 720 N N . GLY A 1 89 ? -20.351 3.434 18.872 1.00 95.25 89 GLY A N 1
ATOM 721 C CA . GLY A 1 89 ? -19.154 3.897 18.177 1.00 95.25 89 GLY A CA 1
ATOM 722 C C . GLY A 1 89 ? -17.890 3.096 18.499 1.00 95.25 89 GLY A C 1
ATOM 723 O O . GLY A 1 89 ? -16.804 3.495 18.079 1.00 95.25 89 GLY A O 1
ATOM 724 N N . ASN A 1 90 ? -17.989 1.955 19.189 1.00 95.50 90 ASN A N 1
ATOM 725 C CA . ASN A 1 90 ? -16.839 1.083 19.419 1.00 95.50 90 ASN A CA 1
ATOM 726 C C . ASN A 1 90 ? -16.553 0.250 18.172 1.00 95.50 90 ASN A C 1
ATOM 728 O O . ASN A 1 90 ? -17.456 -0.337 17.572 1.00 95.50 90 ASN A O 1
ATOM 732 N N . LYS A 1 91 ? -15.280 0.150 17.786 1.00 95.00 91 LYS A N 1
ATOM 733 C CA . LYS A 1 91 ? -14.871 -0.679 16.649 1.00 95.00 91 LYS A CA 1
ATOM 734 C C . LYS A 1 91 ? -15.007 -2.161 17.008 1.00 95.00 91 LYS A C 1
ATOM 736 O O . LYS A 1 91 ? -14.366 -2.629 17.941 1.00 95.00 91 LYS A O 1
ATOM 741 N N . ILE A 1 92 ? -15.778 -2.902 16.215 1.00 97.00 92 ILE A N 1
ATOM 742 C CA . ILE A 1 92 ? -16.042 -4.338 16.410 1.00 97.00 92 ILE A CA 1
ATOM 743 C C . ILE A 1 92 ? -15.390 -5.228 15.347 1.00 97.00 92 ILE A C 1
ATOM 745 O O . ILE A 1 92 ? -15.243 -6.427 15.565 1.00 97.00 92 ILE A O 1
ATOM 749 N N . LYS A 1 93 ? -15.006 -4.670 14.189 1.00 97.25 93 LYS A N 1
ATOM 750 C CA . LYS A 1 93 ? -14.195 -5.362 13.172 1.00 97.25 93 LYS A CA 1
ATOM 751 C C . LYS A 1 93 ? -13.245 -4.387 12.492 1.00 97.25 93 LYS A C 1
ATOM 753 O O . LYS A 1 93 ? -13.643 -3.269 12.165 1.00 97.25 93 LYS A O 1
ATOM 758 N N . ASN A 1 94 ? -12.018 -4.832 12.243 1.00 97.56 94 ASN A N 1
ATOM 759 C CA . ASN A 1 94 ? -11.043 -4.085 11.458 1.00 97.56 94 ASN A CA 1
ATOM 760 C C . ASN A 1 94 ? -11.447 -4.008 9.983 1.00 97.56 94 ASN A C 1
ATOM 762 O O . ASN A 1 94 ? -12.294 -4.777 9.507 1.00 97.56 94 ASN A O 1
ATOM 766 N N . ALA A 1 95 ? -10.824 -3.072 9.271 1.00 97.69 95 ALA A N 1
ATOM 767 C CA . ALA A 1 95 ? -10.940 -3.023 7.826 1.00 97.69 95 ALA A CA 1
ATOM 768 C C . ALA A 1 95 ? -10.076 -4.122 7.199 1.00 97.69 95 ALA A C 1
ATOM 770 O O . ALA A 1 95 ? -9.164 -4.659 7.833 1.00 97.69 95 ALA A O 1
ATOM 771 N N . MET A 1 96 ? -10.376 -4.473 5.954 1.00 98.31 96 MET A N 1
ATOM 772 C CA . MET A 1 96 ? -9.642 -5.504 5.236 1.00 98.31 96 MET A CA 1
ATOM 773 C C . MET A 1 96 ? -9.495 -5.137 3.766 1.00 98.31 96 MET A C 1
ATOM 775 O O . MET A 1 96 ? -10.479 -4.849 3.086 1.00 98.31 96 MET A O 1
ATOM 779 N N . PHE A 1 97 ? -8.268 -5.221 3.268 1.00 98.31 97 PHE A N 1
ATOM 780 C CA . PHE A 1 97 ? -8.005 -5.341 1.843 1.00 98.31 97 PHE A CA 1
ATOM 781 C C . PHE A 1 97 ? -8.212 -6.804 1.457 1.00 98.31 97 PHE A C 1
ATOM 783 O O . PHE A 1 97 ? -7.318 -7.640 1.596 1.00 98.31 97 PHE A O 1
ATOM 790 N N . GLU A 1 98 ? -9.435 -7.128 1.042 1.00 98.56 98 GLU A N 1
ATOM 791 C CA . GLU A 1 98 ? -9.816 -8.491 0.660 1.00 98.56 98 GLU A CA 1
ATOM 792 C C . GLU A 1 98 ? -9.032 -8.925 -0.574 1.00 98.56 98 GLU A C 1
ATOM 794 O O . GLU A 1 98 ? -8.538 -10.050 -0.630 1.00 98.56 98 GLU A O 1
ATOM 799 N N . LYS A 1 99 ? -8.834 -7.999 -1.518 1.00 98.62 99 LYS A N 1
ATOM 800 C CA . LYS A 1 99 ? -7.997 -8.206 -2.696 1.00 98.62 99 LYS A CA 1
ATOM 801 C C . LYS A 1 99 ? -7.401 -6.887 -3.173 1.00 98.62 99 LYS A C 1
ATOM 803 O O . LYS A 1 99 ? -8.121 -5.896 -3.279 1.00 98.62 99 LYS A O 1
ATOM 808 N N . VAL A 1 100 ? -6.113 -6.892 -3.501 1.00 98.69 100 VAL A N 1
ATOM 809 C CA . VAL A 1 100 ? -5.440 -5.807 -4.231 1.00 98.69 100 VAL A CA 1
ATOM 810 C C . VAL A 1 100 ? -4.706 -6.434 -5.400 1.00 98.69 100 VAL A C 1
ATOM 812 O O . VAL A 1 100 ? -3.896 -7.345 -5.208 1.00 98.69 100 VAL A O 1
ATOM 815 N N . VAL A 1 101 ? -4.997 -5.949 -6.598 1.00 98.81 101 VAL A N 1
ATOM 816 C CA . VAL A 1 101 ? -4.345 -6.346 -7.842 1.00 98.81 101 VAL A CA 1
ATOM 817 C C . VAL A 1 101 ? -3.610 -5.135 -8.391 1.00 98.81 101 VAL A C 1
ATOM 819 O O . VAL A 1 101 ? -4.213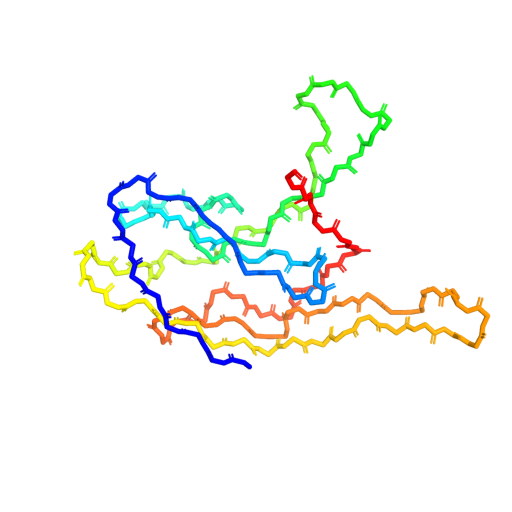 -4.071 -8.483 1.00 98.81 101 VAL A O 1
ATOM 822 N N . LEU A 1 102 ? -2.337 -5.303 -8.740 1.00 98.62 102 LEU A N 1
ATOM 823 C CA . LEU A 1 102 ? -1.528 -4.319 -9.455 1.00 98.62 102 LEU A CA 1
ATOM 824 C C . LEU A 1 102 ? -1.160 -4.915 -10.811 1.00 98.62 102 LEU A C 1
ATOM 826 O O . LEU A 1 102 ? -0.557 -5.987 -10.856 1.00 98.62 102 LEU A O 1
ATOM 830 N N . ASN A 1 103 ? -1.555 -4.255 -11.901 1.00 98.19 103 ASN A N 1
ATOM 831 C CA . ASN A 1 103 ? -1.244 -4.676 -13.274 1.00 98.19 103 ASN A CA 1
ATOM 832 C C . ASN A 1 103 ? -1.577 -6.155 -13.541 1.00 98.19 103 ASN A C 1
ATOM 834 O O . ASN A 1 103 ? -0.762 -6.933 -14.035 1.00 98.19 103 ASN A O 1
ATOM 838 N N . GLY A 1 104 ? -2.781 -6.568 -13.137 1.00 98.06 104 GLY A N 1
ATOM 839 C CA . GLY A 1 104 ? -3.273 -7.941 -13.293 1.00 98.06 104 GLY A CA 1
ATOM 840 C C . GLY A 1 104 ? -2.720 -8.963 -12.289 1.00 98.06 104 GLY A C 1
ATOM 841 O O . GLY A 1 104 ? -3.241 -10.076 -12.219 1.00 98.06 104 GLY A O 1
ATOM 842 N N . GLN A 1 105 ? -1.731 -8.608 -11.462 1.00 98.44 105 GLN A N 1
ATOM 843 C CA . GLN A 1 105 ? -1.159 -9.504 -10.456 1.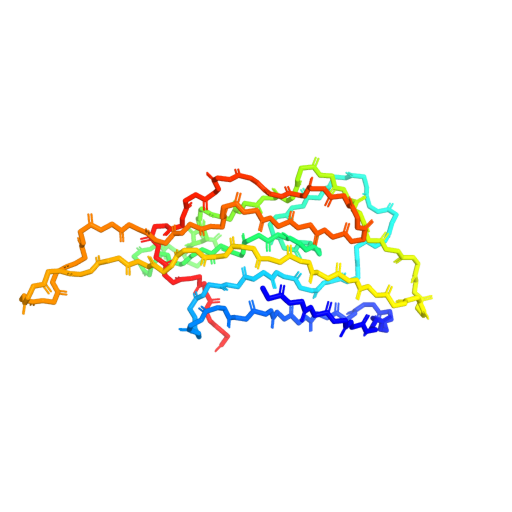00 98.44 105 GLN A CA 1
ATOM 844 C C . GLN A 1 105 ? -1.721 -9.230 -9.063 1.00 98.44 105 GLN A C 1
ATOM 846 O O . GLN A 1 105 ? -1.725 -8.098 -8.584 1.00 98.44 105 GLN A O 1
ATOM 851 N N . ILE A 1 106 ? -2.188 -10.276 -8.378 1.00 98.56 106 ILE A N 1
ATOM 852 C CA . ILE A 1 106 ? -2.661 -10.152 -6.995 1.00 98.56 106 ILE A CA 1
ATOM 853 C C . ILE A 1 106 ? -1.456 -9.853 -6.100 1.00 98.56 106 ILE A C 1
ATOM 855 O O . ILE A 1 106 ? -0.600 -10.716 -5.923 1.00 98.56 106 ILE A O 1
ATOM 859 N N . ILE A 1 107 ? -1.417 -8.668 -5.492 1.00 98.50 107 ILE A N 1
ATOM 860 C CA . ILE A 1 107 ? -0.349 -8.259 -4.572 1.00 98.50 107 ILE A CA 1
ATOM 861 C C . ILE A 1 107 ? -0.744 -8.425 -3.100 1.00 98.50 107 ILE A C 1
ATOM 863 O O . ILE A 1 107 ? 0.094 -8.829 -2.293 1.00 98.50 107 ILE A O 1
ATOM 867 N N . HIS A 1 108 ? -2.036 -8.291 -2.767 1.00 98.50 108 HIS A N 1
ATOM 868 C CA . HIS A 1 108 ? -2.595 -8.557 -1.431 1.00 98.50 108 HIS A CA 1
ATOM 869 C C . HIS A 1 108 ? -3.885 -9.365 -1.503 1.00 98.50 108 HIS A C 1
ATOM 871 O O . HIS A 1 108 ? -4.667 -9.233 -2.440 1.00 98.50 108 HIS A O 1
ATOM 877 N N . GLU A 1 109 ? -4.096 -10.207 -0.497 1.00 98.31 109 GLU A N 1
ATOM 878 C CA . GLU A 1 109 ? -5.319 -10.991 -0.324 1.00 98.31 109 GLU A CA 1
ATOM 879 C C . GLU A 1 109 ? -5.578 -11.164 1.170 1.00 98.31 109 GLU A C 1
ATOM 881 O O . GLU A 1 109 ? -4.658 -11.497 1.923 1.00 98.31 109 GLU A O 1
ATOM 886 N N . ASN A 1 110 ? -6.816 -10.882 1.579 1.00 98.06 110 ASN A N 1
ATOM 887 C CA . ASN A 1 110 ? -7.303 -10.966 2.956 1.00 98.06 110 ASN A CA 1
ATOM 888 C C . ASN A 1 110 ? -6.383 -10.293 3.992 1.00 98.06 110 ASN A C 1
ATOM 890 O O . ASN A 1 110 ? -6.137 -10.835 5.071 1.00 98.06 110 ASN A O 1
ATOM 894 N N . LYS A 1 111 ? -5.861 -9.103 3.672 1.00 98.06 111 LYS A N 1
ATOM 895 C CA . LYS A 1 111 ? -5.002 -8.337 4.584 1.00 98.06 111 LYS A CA 1
ATOM 896 C C . LYS A 1 111 ? -5.848 -7.472 5.503 1.00 98.06 111 LYS A C 1
ATOM 898 O O . LYS A 1 111 ? -6.432 -6.475 5.082 1.00 98.06 111 LYS A O 1
ATOM 903 N N . GLU A 1 112 ? -5.940 -7.894 6.756 1.00 97.25 112 GLU A N 1
ATOM 904 C CA . GLU A 1 112 ? -6.554 -7.112 7.823 1.00 97.25 112 GLU A CA 1
ATOM 905 C C . GLU A 1 112 ? -5.671 -5.911 8.180 1.00 97.25 112 GLU A C 1
ATOM 907 O O . GLU A 1 112 ? -4.453 -6.038 8.278 1.00 97.25 112 GLU A O 1
ATOM 912 N N . VAL A 1 113 ? -6.291 -4.748 8.382 1.00 95.69 113 VAL A N 1
ATOM 913 C CA . VAL A 1 113 ? -5.611 -3.518 8.801 1.00 95.69 113 VAL A CA 1
ATOM 914 C C . VAL A 1 113 ? -6.242 -2.998 10.087 1.00 95.69 113 VAL A C 1
ATOM 916 O O . VAL A 1 113 ? -7.412 -2.603 10.137 1.00 95.69 113 VAL A O 1
ATOM 919 N N . THR A 1 114 ? -5.459 -3.021 11.164 1.00 93.06 114 THR A N 1
ATOM 920 C CA . THR A 1 114 ? -5.953 -2.820 12.534 1.00 93.06 114 THR A CA 1
ATOM 921 C C . THR A 1 114 ? -6.318 -1.363 12.840 1.00 93.06 114 THR A C 1
ATOM 923 O O . THR A 1 114 ? -6.991 -1.084 13.830 1.00 93.06 114 THR A O 1
ATOM 926 N N . GLY A 1 115 ? -5.983 -0.409 11.972 1.00 90.19 115 GLY A N 1
ATOM 927 C CA . GLY A 1 115 ? -6.457 0.973 12.058 1.00 90.19 115 GLY A CA 1
ATOM 928 C C . GLY A 1 115 ? -5.953 1.846 10.905 1.00 90.19 115 GLY A C 1
ATOM 929 O O . GLY A 1 115 ? -5.339 1.334 9.972 1.00 90.19 115 GLY A O 1
ATOM 930 N N . ALA A 1 116 ? -6.084 3.170 11.051 1.00 89.19 116 ALA A N 1
ATOM 931 C CA . ALA A 1 116 ? -5.576 4.163 10.094 1.00 89.19 116 ALA A CA 1
ATOM 932 C C . ALA A 1 116 ? -4.037 4.196 9.941 1.00 89.19 116 ALA A C 1
ATOM 934 O O . ALA A 1 116 ? -3.324 4.397 10.929 1.00 89.19 116 ALA A O 1
ATOM 935 N N . THR A 1 117 ? -3.528 3.987 8.731 1.00 86.75 117 THR A N 1
ATOM 936 C CA . THR A 1 117 ? -2.108 4.133 8.386 1.00 86.75 117 THR A CA 1
ATOM 937 C C . THR A 1 117 ? -1.613 5.537 8.719 1.00 86.75 117 THR A C 1
ATOM 939 O O . THR A 1 117 ? -2.403 6.450 8.954 1.00 86.75 117 THR A O 1
ATOM 942 N N . ARG A 1 118 ? -0.292 5.715 8.779 1.00 85.06 118 ARG A N 1
ATOM 943 C CA . ARG A 1 118 ? 0.287 7.036 9.006 1.00 85.06 118 ARG A CA 1
ATOM 944 C C . ARG A 1 118 ? -0.178 7.998 7.907 1.00 85.06 118 ARG A C 1
ATOM 946 O O . ARG A 1 118 ? -0.013 7.703 6.729 1.00 85.06 118 ARG A O 1
ATOM 953 N N . GLU A 1 119 ? -0.708 9.141 8.319 1.00 72.81 119 GLU A N 1
ATOM 954 C CA . GLU A 1 119 ? -1.009 10.280 7.451 1.00 72.81 119 GLU A CA 1
ATOM 955 C C . GLU A 1 119 ? 0.183 11.264 7.479 1.00 72.81 119 GLU A C 1
ATOM 957 O O . GLU A 1 119 ? 0.978 11.263 8.431 1.00 72.81 119 GLU A O 1
ATOM 962 N N . GLY A 1 120 ? 0.364 12.018 6.391 1.00 54.34 120 GLY A N 1
ATOM 963 C CA . GLY A 1 120 ? 1.438 13.008 6.220 1.00 54.34 120 GLY A CA 1
ATOM 964 C C . GLY A 1 120 ? 1.207 14.305 6.980 1.00 54.34 120 GLY A C 1
ATOM 965 O O . GLY A 1 120 ? 0.031 14.697 7.132 1.00 54.34 120 GLY A O 1
#

Organism: NCBI:txid221126

Foldseek 3Di:
DKDKDADDPQDWDWDDDVVFWTQIDGPCPPPFDWWLNYHRKTAFAADPVDD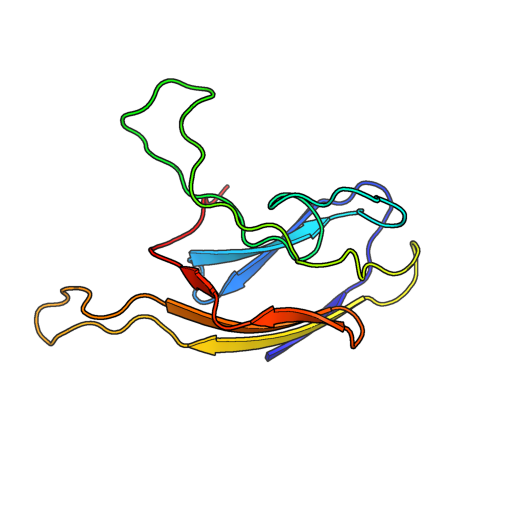VVPRTDDIGTFPGPPDDDHPDMKMKDWDKACFDADPVRHTPGFIFRQFIDIPNRTRDHGHGDRIGHDDD

Radius of gyration: 14.77 Å; Cα contacts (8 Å, |Δi|>4): 290; chains: 1; bounding box: 38×24×41 Å

pLDDT: mean 94.79, std 5.41, range [54.34, 98.81]

Mean predicted aligned error: 3.29 Å

Nearest PDB structures (foldseek):
  4qhz-assembly1_B  TM=7.357E-01  e=8.936E-06  Parabacteroides distasonis ATCC 8503
  6p25-assembly1_B  TM=1.724E-01  e=3.606E+00  Saccharomyces cerevisiae W303